Protein AF-A0A7M4F6S0-F1 (afdb_monomer_lite)

InterPro domains:
  IPR001283 Cysteine-rich secretory protein-related [PTHR10334] (4-63)
  IPR014044 CAP domain [PF00188] (3-60)
  IPR018244 Allergen V5/Tpx-1-related, conserved site [PS01009] (31-41)
  IPR035940 CAP superfamily [G3DSA:3.40.33.10] (1-74)
  IPR035940 CAP superfamily [SSF55797] (4-63)

Secondary structure (DSSP, 8-state):
-PPPHHHHHHHHHGGGGG--TTS----TTTHHHHHHH-TTEEEEEEEEEE-TTS-EEEEEEEEEEETTEEE--SS-----

Sequence (80 aa):
MGKSGKEVADRWYSEIKNYNFQNPGFSSGTGHFTAMIWKNTKKMGVGKATASDGSTFVVARFCFWYLNANRCDQDHEPVA

Foldseek 3Di:
DEDDPVNVLVCLLVLVVVADPVDFDDDPSNLSNCLVPPPQFDDKDKDWDADPVRDIDIDMWTWGDDPNDIDRDSPDPPTD

Structure (mmCIF, N/CA/C/O backbone):
data_AF-A0A7M4F6S0-F1
#
_entry.id   AF-A0A7M4F6S0-F1
#
loop_
_atom_site.group_PDB
_atom_site.id
_atom_site.type_symbol
_atom_site.label_atom_id
_atom_site.label_alt_id
_atom_site.label_comp_id
_atom_site.label_asym_id
_atom_site.label_entity_id
_atom_site.label_seq_id
_atom_site.pdbx_PDB_ins_code
_atom_site.Cartn_x
_atom_site.Cartn_y
_atom_site.Cartn_z
_atom_site.occupancy
_atom_site.B_iso_or_equiv
_atom_site.auth_seq_id
_atom_site.auth_comp_id
_atom_site.auth_asym_id
_atom_site.auth_atom_id
_atom_site.pdbx_PDB_model_num
ATOM 1 N N . MET A 1 1 ? 3.335 -6.620 -20.264 1.00 50.28 1 MET A N 1
ATOM 2 C CA . MET A 1 1 ? 2.387 -5.564 -19.835 1.00 50.28 1 MET A CA 1
ATOM 3 C C . MET A 1 1 ? 2.458 -5.464 -18.320 1.00 50.28 1 MET A C 1
ATOM 5 O O . MET A 1 1 ? 2.177 -6.452 -17.654 1.00 50.28 1 MET A O 1
ATOM 9 N N . GLY A 1 2 ? 2.943 -4.341 -17.784 1.00 63.03 2 GLY A N 1
ATOM 10 C CA . GLY A 1 2 ? 3.092 -4.163 -16.334 1.00 63.03 2 GLY A CA 1
ATOM 11 C C . GLY A 1 2 ? 1.737 -4.027 -15.635 1.00 63.03 2 GLY A C 1
ATOM 12 O O . GLY A 1 2 ? 0.788 -3.529 -16.237 1.00 63.03 2 GLY A O 1
ATOM 13 N N . LYS A 1 3 ? 1.655 -4.453 -14.370 1.00 77.44 3 LYS A N 1
ATOM 14 C CA . LYS A 1 3 ? 0.435 -4.346 -13.552 1.00 77.44 3 LYS A CA 1
ATOM 15 C C . LYS A 1 3 ? -0.018 -2.885 -13.439 1.00 77.44 3 LYS A C 1
ATOM 17 O O . LYS A 1 3 ? 0.798 -1.995 -13.173 1.00 77.44 3 LYS A O 1
ATOM 22 N N . SER A 1 4 ? -1.306 -2.632 -13.657 1.00 89.31 4 SER A N 1
ATOM 23 C CA . SER A 1 4 ? -1.921 -1.320 -13.442 1.00 89.31 4 SER A CA 1
ATOM 24 C C . SER A 1 4 ? -2.063 -1.019 -11.949 1.00 89.31 4 SER A C 1
ATOM 26 O O . SER A 1 4 ? -2.103 -1.926 -11.117 1.00 89.31 4 SER A O 1
ATOM 28 N N . GLY A 1 5 ? -2.179 0.265 -11.597 1.00 90.31 5 GLY A N 1
ATOM 29 C CA . GLY A 1 5 ? -2.423 0.666 -10.207 1.00 90.31 5 GLY A CA 1
ATOM 30 C C . GLY A 1 5 ? -3.718 0.072 -9.643 1.00 90.31 5 GLY A C 1
ATOM 31 O O . GLY A 1 5 ? -3.745 -0.340 -8.487 1.00 90.31 5 GLY A O 1
ATOM 32 N N . LYS A 1 6 ? -4.758 -0.054 -10.481 1.00 93.50 6 LYS A N 1
ATOM 33 C CA . LYS A 1 6 ? -6.034 -0.667 -10.098 1.00 93.50 6 LYS A CA 1
ATOM 34 C C . LYS A 1 6 ? -5.866 -2.138 -9.717 1.00 93.50 6 LYS A C 1
ATOM 36 O O . LYS A 1 6 ? -6.300 -2.531 -8.646 1.00 93.50 6 LYS A O 1
ATOM 41 N N . GLU A 1 7 ? -5.197 -2.934 -10.551 1.00 93.06 7 GLU A N 1
ATOM 42 C CA . GLU A 1 7 ? -4.984 -4.361 -10.262 1.00 93.06 7 GLU A CA 1
ATOM 43 C C . GLU A 1 7 ? -4.190 -4.586 -8.971 1.00 93.06 7 GLU A C 1
ATOM 45 O O . GLU A 1 7 ? -4.438 -5.550 -8.249 1.00 93.06 7 GLU A O 1
ATOM 50 N N . VAL A 1 8 ? -3.226 -3.709 -8.676 1.00 93.50 8 VAL A N 1
ATOM 51 C CA . VAL A 1 8 ? -2.440 -3.789 -7.438 1.00 93.50 8 VAL A CA 1
ATOM 52 C C . VAL A 1 8 ? -3.305 -3.450 -6.226 1.00 93.50 8 VAL A C 1
ATOM 54 O O . VAL A 1 8 ? -3.297 -4.205 -5.257 1.00 93.50 8 VAL A O 1
ATOM 57 N N . ALA A 1 9 ? -4.085 -2.368 -6.300 1.00 93.75 9 ALA A N 1
ATOM 58 C CA . ALA A 1 9 ? -4.996 -1.973 -5.230 1.00 93.75 9 ALA A CA 1
ATOM 59 C C . ALA A 1 9 ? -6.066 -3.044 -4.963 1.00 93.75 9 ALA A C 1
ATOM 61 O O . ALA A 1 9 ? -6.287 -3.409 -3.812 1.00 93.75 9 ALA A O 1
ATOM 62 N N . ASP A 1 10 ? -6.668 -3.605 -6.015 1.00 95.19 10 ASP A N 1
ATOM 63 C CA . ASP A 1 10 ? -7.653 -4.685 -5.897 1.00 95.19 10 ASP A CA 1
ATOM 64 C C . ASP A 1 10 ? -7.034 -5.927 -5.234 1.00 95.19 10 ASP A C 1
ATOM 66 O O . ASP A 1 10 ? -7.650 -6.556 -4.371 1.00 95.19 10 ASP A O 1
ATOM 70 N N . ARG A 1 11 ? -5.790 -6.274 -5.598 1.00 94.00 11 ARG A N 1
ATOM 71 C CA . ARG A 1 11 ? -5.076 -7.413 -5.010 1.00 94.00 11 ARG A CA 1
ATOM 72 C C . ARG A 1 11 ? -4.793 -7.204 -3.526 1.00 94.00 11 ARG A C 1
ATOM 74 O O . ARG A 1 11 ? -5.053 -8.122 -2.752 1.00 94.00 11 ARG A O 1
ATOM 81 N N . TRP A 1 12 ? -4.287 -6.038 -3.133 1.00 93.81 12 TRP A N 1
ATOM 82 C CA . TRP A 1 12 ? -4.050 -5.711 -1.725 1.00 93.81 12 TRP A CA 1
ATOM 83 C C . TRP A 1 12 ? -5.353 -5.695 -0.922 1.00 93.81 12 TRP A C 1
ATOM 85 O O . TRP A 1 12 ? -5.420 -6.306 0.139 1.00 93.81 12 TRP A O 1
ATOM 95 N N . TYR A 1 13 ? -6.423 -5.103 -1.458 1.00 93.75 13 TYR A N 1
ATOM 96 C CA . TYR A 1 13 ? -7.722 -5.081 -0.786 1.00 93.75 13 TYR A CA 1
ATOM 97 C C . TYR A 1 13 ? 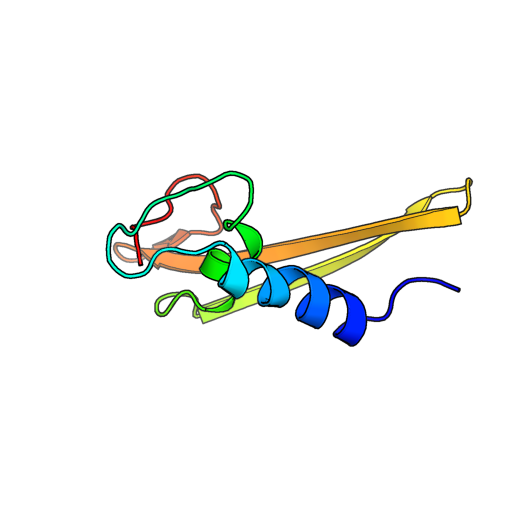-8.332 -6.480 -0.631 1.00 93.75 13 TYR A C 1
ATOM 99 O O . TYR A 1 13 ? -9.003 -6.755 0.360 1.00 93.75 13 TYR A O 1
ATOM 107 N N . SER A 1 14 ? -8.069 -7.397 -1.571 1.00 96.19 14 SER A N 1
ATOM 108 C CA . SER A 1 14 ? -8.596 -8.768 -1.523 1.00 96.19 14 SER A CA 1
ATOM 109 C C . SER A 1 14 ? -8.160 -9.569 -0.291 1.00 96.19 14 SER A C 1
ATOM 111 O O . SER A 1 14 ? -8.772 -10.594 0.006 1.00 96.19 14 SER A O 1
ATOM 113 N N . GLU A 1 15 ? -7.146 -9.107 0.446 1.00 93.62 15 GLU A N 1
ATOM 114 C CA . GLU A 1 15 ? -6.741 -9.676 1.733 1.00 93.62 15 GLU A CA 1
ATOM 115 C C . GLU A 1 15 ? -7.801 -9.511 2.833 1.00 93.62 15 GLU A C 1
ATOM 117 O O . GLU A 1 15 ? -7.765 -10.256 3.809 1.00 93.62 15 GLU A O 1
ATOM 122 N N . ILE A 1 16 ? -8.798 -8.632 2.655 1.00 92.88 16 ILE A N 1
ATOM 123 C CA . ILE A 1 16 ? -9.946 -8.489 3.568 1.00 92.88 16 ILE A CA 1
ATOM 124 C C . ILE A 1 16 ? -10.621 -9.828 3.884 1.00 92.88 16 ILE A C 1
ATOM 126 O O . ILE A 1 16 ? -11.066 -10.051 5.005 1.00 92.88 16 ILE A O 1
ATOM 130 N N . LYS A 1 17 ? -10.647 -10.758 2.920 1.00 93.62 17 LYS A N 1
ATOM 131 C CA . LYS A 1 17 ? -11.229 -12.099 3.087 1.00 93.62 17 LYS A CA 1
ATOM 132 C C . LYS A 1 17 ? -10.512 -12.949 4.142 1.00 93.62 17 LYS A C 1
ATOM 134 O O . LYS A 1 17 ? -11.081 -13.918 4.627 1.00 93.62 17 LYS A O 1
ATOM 139 N N . ASN A 1 18 ? -9.264 -12.604 4.454 1.00 91.38 18 ASN A N 1
ATOM 140 C CA . ASN A 1 18 ? -8.433 -13.273 5.448 1.00 91.38 18 ASN A CA 1
ATOM 141 C C . ASN A 1 18 ? -8.407 -12.504 6.781 1.00 91.38 18 ASN A C 1
ATOM 143 O O . ASN A 1 18 ? -7.834 -13.001 7.748 1.00 91.38 18 ASN A O 1
ATOM 147 N N . TYR A 1 19 ? -8.980 -11.295 6.844 1.00 86.94 19 TYR A N 1
ATOM 148 C CA . TYR A 1 19 ? -8.934 -10.455 8.036 1.00 86.94 19 TYR A CA 1
ATOM 149 C C . TYR A 1 19 ? -10.080 -10.778 8.993 1.00 86.94 19 TYR A C 1
ATOM 151 O O . TYR A 1 19 ? -11.256 -10.699 8.638 1.00 86.94 19 TYR A O 1
ATOM 159 N N . ASN A 1 20 ? -9.736 -11.115 10.236 1.00 88.69 20 ASN A N 1
ATOM 160 C CA . ASN A 1 20 ? -10.716 -11.359 11.284 1.00 88.69 20 ASN A CA 1
ATOM 161 C C . ASN A 1 20 ? -10.962 -10.084 12.101 1.00 88.69 20 ASN A C 1
ATOM 163 O O . ASN A 1 20 ? -10.229 -9.791 13.039 1.00 88.69 20 ASN A O 1
ATOM 167 N N . PHE A 1 21 ? -12.047 -9.373 11.799 1.00 86.94 21 PHE A N 1
ATOM 168 C CA . PHE A 1 21 ? -12.447 -8.170 12.542 1.00 86.94 21 PHE A CA 1
ATOM 169 C C . PHE A 1 21 ? -12.794 -8.425 14.020 1.00 86.94 21 PHE A C 1
ATOM 171 O O . PHE A 1 21 ? -12.810 -7.484 14.804 1.00 86.94 21 PHE A O 1
ATOM 178 N N . GLN A 1 22 ? -13.086 -9.671 14.413 1.00 89.75 22 GLN A N 1
ATOM 179 C CA . GLN A 1 22 ? -13.346 -10.036 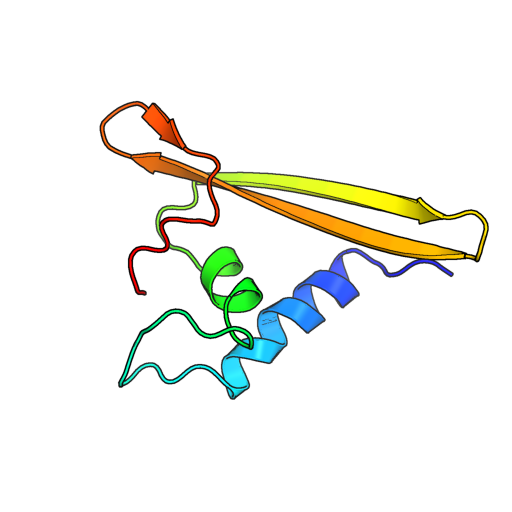15.814 1.00 89.75 22 GLN A CA 1
ATOM 180 C C . GLN A 1 22 ? -12.057 -10.304 16.604 1.00 89.75 22 GLN A C 1
ATOM 182 O O . GLN A 1 22 ? -12.084 -10.324 17.830 1.00 89.75 22 GLN A O 1
ATOM 187 N N . ASN A 1 23 ? -10.935 -10.520 15.914 1.00 84.94 23 ASN A N 1
ATOM 188 C CA . ASN A 1 23 ? -9.615 -10.679 16.515 1.00 84.94 23 ASN A CA 1
ATOM 189 C C . ASN A 1 23 ? -8.597 -9.852 15.713 1.00 84.94 23 ASN A C 1
ATOM 191 O O . ASN A 1 23 ? -7.831 -10.424 14.927 1.00 84.94 23 ASN A O 1
ATOM 195 N N . PRO A 1 24 ? -8.638 -8.513 15.845 1.00 81.75 24 PRO A N 1
ATOM 196 C CA . PRO A 1 24 ? -7.799 -7.630 15.056 1.00 81.75 24 PRO A CA 1
ATOM 197 C C . PRO A 1 24 ? -6.326 -7.830 15.411 1.00 81.75 24 PRO A C 1
ATOM 199 O O . PRO A 1 24 ? -5.950 -8.027 16.566 1.00 81.75 24 PRO A O 1
ATOM 202 N N . GLY A 1 25 ? -5.473 -7.789 14.395 1.00 79.19 25 GLY A N 1
ATOM 203 C CA . GLY A 1 25 ? -4.062 -8.117 14.547 1.00 79.19 25 GLY A CA 1
ATOM 204 C C . GLY A 1 25 ? -3.298 -7.949 13.248 1.00 79.19 25 GLY A C 1
ATOM 205 O O . GLY A 1 25 ? -3.878 -8.016 12.162 1.00 79.19 25 GLY A O 1
ATOM 206 N N . PHE A 1 26 ? -1.981 -7.780 13.359 1.00 79.75 26 PHE A N 1
ATOM 207 C CA . PHE A 1 26 ? -1.110 -7.996 12.215 1.00 79.75 26 PHE A CA 1
ATOM 208 C C . PHE A 1 26 ? -1.110 -9.482 11.855 1.00 79.75 26 PHE A C 1
ATOM 210 O O . PHE A 1 26 ? -0.929 -10.353 12.708 1.00 79.75 26 PHE A O 1
ATOM 217 N N . SER A 1 27 ? -1.258 -9.765 10.568 1.00 81.38 27 SER A N 1
ATOM 218 C CA . SER A 1 27 ? -0.966 -11.074 10.007 1.00 81.38 27 SER A CA 1
ATOM 219 C C . SER A 1 27 ? -0.267 -10.885 8.667 1.00 81.38 27 SER A C 1
ATOM 221 O O . SER A 1 27 ? -0.552 -9.935 7.931 1.00 81.38 27 SER A O 1
ATOM 223 N N . SER A 1 28 ? 0.632 -11.805 8.321 1.00 80.00 28 SER A N 1
ATOM 224 C CA . SER A 1 28 ? 1.398 -11.739 7.071 1.00 80.00 28 SER A CA 1
ATOM 225 C C . SER A 1 28 ? 0.523 -11.746 5.810 1.00 80.00 28 SER A C 1
ATOM 227 O O . SER A 1 28 ? 0.991 -11.344 4.750 1.00 80.00 28 SER A O 1
ATOM 229 N N . GLY A 1 29 ? -0.740 -12.179 5.913 1.00 84.56 29 GLY A N 1
ATOM 230 C CA . GLY A 1 29 ? -1.698 -12.232 4.807 1.00 84.56 29 GLY A CA 1
ATOM 231 C C . GLY A 1 29 ? -2.744 -11.117 4.792 1.00 84.56 29 GLY A C 1
ATOM 232 O O . GLY A 1 29 ? -3.667 -11.210 3.984 1.00 84.56 29 GLY A O 1
ATOM 233 N N . THR A 1 30 ? -2.652 -10.133 5.695 1.00 87.00 30 THR A N 1
ATOM 234 C CA . THR A 1 30 ? -3.625 -9.028 5.807 1.00 87.00 30 THR A CA 1
ATOM 235 C C . THR A 1 30 ? -3.002 -7.641 5.918 1.00 87.00 30 THR A C 1
ATOM 237 O O . THR A 1 30 ? -3.736 -6.654 5.971 1.00 87.00 30 THR A O 1
ATOM 240 N N . GLY A 1 31 ? -1.671 -7.550 5.982 1.00 85.44 31 GLY A N 1
ATOM 241 C CA . GLY A 1 31 ? -0.965 -6.290 6.212 1.00 85.44 31 GLY A CA 1
ATOM 242 C C . GLY A 1 31 ? -1.144 -5.261 5.094 1.00 85.44 31 GLY A C 1
ATOM 243 O O . GLY A 1 31 ? -1.179 -4.063 5.367 1.00 85.44 31 GLY A O 1
ATOM 244 N N . HIS A 1 32 ? -1.311 -5.682 3.835 1.00 89.50 32 HIS A N 1
ATOM 245 C CA . HIS A 1 32 ? -1.551 -4.712 2.765 1.00 89.50 32 HIS A CA 1
ATOM 246 C C . HIS A 1 32 ? -2.952 -4.117 2.884 1.00 89.50 32 HIS A C 1
ATOM 248 O O . HIS A 1 32 ? -3.123 -2.905 2.743 1.00 89.50 32 HIS A O 1
ATOM 254 N N . PHE A 1 33 ? -3.949 -4.957 3.172 1.00 90.19 33 PHE A N 1
ATOM 255 C CA . PHE A 1 33 ? -5.316 -4.495 3.388 1.00 90.19 33 PHE A CA 1
ATOM 256 C C . PHE A 1 33 ? -5.413 -3.524 4.570 1.00 90.19 33 PHE A C 1
ATOM 258 O O . PHE A 1 33 ? -5.979 -2.442 4.401 1.00 90.19 33 PHE A O 1
ATOM 265 N N . THR A 1 34 ? -4.843 -3.856 5.736 1.00 87.81 34 THR A N 1
ATOM 266 C CA . THR A 1 34 ? -4.928 -2.981 6.921 1.00 87.81 34 THR A CA 1
ATOM 267 C C . THR A 1 34 ? -4.271 -1.629 6.667 1.00 87.81 34 THR A C 1
ATOM 269 O O . THR A 1 34 ? -4.876 -0.599 6.969 1.00 87.81 34 THR A O 1
ATOM 272 N N . ALA A 1 35 ? -3.116 -1.609 5.998 1.00 86.25 35 ALA A N 1
ATOM 273 C CA . ALA A 1 35 ? -2.435 -0.373 5.624 1.00 86.25 35 ALA A CA 1
ATOM 274 C C . ALA A 1 35 ? -3.274 0.510 4.675 1.00 86.25 35 ALA A C 1
ATOM 276 O O . ALA A 1 35 ? -3.277 1.737 4.813 1.00 86.25 35 ALA A O 1
ATOM 277 N N . MET A 1 36 ? -4.026 -0.092 3.740 1.00 89.06 36 MET A N 1
ATOM 278 C CA . MET A 1 36 ? -4.895 0.640 2.806 1.00 89.06 36 MET A CA 1
ATOM 279 C C . MET A 1 36 ? -6.062 1.345 3.496 1.00 89.06 36 MET A C 1
ATOM 281 O O . MET A 1 36 ? -6.414 2.459 3.108 1.00 89.06 36 MET A O 1
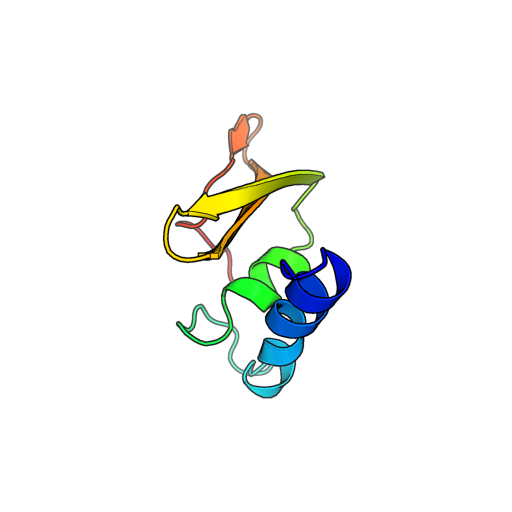ATOM 285 N N . ILE A 1 37 ? -6.687 0.696 4.480 1.00 88.94 37 ILE A N 1
ATOM 286 C CA . ILE A 1 37 ? -7.887 1.219 5.151 1.00 88.94 37 ILE A CA 1
ATOM 287 C C . ILE A 1 37 ? -7.576 1.923 6.475 1.00 88.94 37 ILE A C 1
ATOM 289 O O . ILE A 1 37 ? -8.491 2.286 7.217 1.00 88.94 37 ILE A O 1
ATOM 293 N N . TRP A 1 38 ? -6.294 2.131 6.778 1.00 85.81 38 TRP A N 1
ATOM 294 C CA . TRP A 1 38 ? -5.873 2.692 8.049 1.00 85.81 38 TRP A CA 1
ATOM 295 C C . TRP A 1 38 ? -6.407 4.115 8.251 1.00 85.81 38 TRP A C 1
ATOM 297 O O . TRP A 1 38 ? -6.011 5.063 7.570 1.00 85.81 38 TRP A O 1
ATOM 307 N N . LYS A 1 39 ? -7.284 4.293 9.245 1.00 84.06 39 LYS A N 1
ATOM 308 C CA . LYS A 1 39 ? -8.012 5.553 9.496 1.00 84.06 39 LYS A CA 1
ATOM 309 C C . LYS A 1 39 ? -7.094 6.768 9.695 1.00 84.06 39 LYS A C 1
ATOM 311 O O . LYS A 1 39 ? -7.440 7.899 9.326 1.00 84.06 39 LYS A O 1
ATOM 316 N N . ASN A 1 40 ? -5.929 6.555 10.305 1.00 83.94 40 ASN A N 1
ATOM 317 C CA . ASN A 1 40 ? -4.992 7.634 10.612 1.00 83.94 40 ASN A CA 1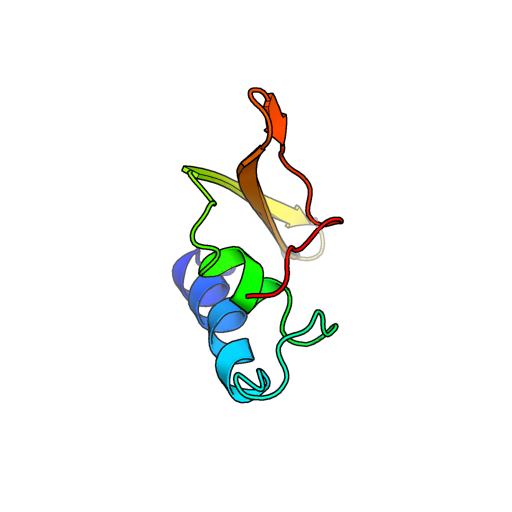
ATOM 318 C C . ASN A 1 40 ? -4.018 7.939 9.471 1.00 83.94 40 ASN A C 1
ATOM 320 O O . ASN A 1 40 ? -3.322 8.951 9.549 1.00 83.94 40 ASN A O 1
ATOM 324 N N . THR A 1 41 ? -4.000 7.148 8.397 1.00 82.81 41 THR A N 1
ATOM 325 C CA . THR A 1 41 ? -3.244 7.481 7.187 1.00 82.81 41 THR A CA 1
ATOM 326 C C . THR A 1 41 ? -3.759 8.792 6.603 1.00 82.81 41 THR A C 1
ATOM 328 O O . THR A 1 41 ? -4.954 8.960 6.361 1.00 82.81 41 THR A O 1
ATOM 331 N N . LYS A 1 42 ? -2.850 9.749 6.391 1.00 85.62 42 LYS A N 1
ATOM 332 C CA . LYS A 1 42 ? -3.163 11.070 5.812 1.00 85.62 42 LYS A CA 1
ATOM 333 C C . LYS A 1 42 ? -2.458 11.330 4.494 1.00 85.62 42 LYS A C 1
ATOM 335 O O . LYS A 1 42 ? -2.878 12.204 3.743 1.00 85.62 42 LYS A O 1
ATOM 340 N N . LYS A 1 43 ? -1.377 10.605 4.221 1.00 86.81 43 LYS A N 1
ATOM 341 C CA . LYS A 1 43 ? -0.621 10.703 2.975 1.00 86.81 43 LYS A CA 1
ATOM 342 C C . LYS A 1 43 ? -0.198 9.313 2.540 1.00 86.81 43 LYS A C 1
ATOM 344 O O . LYS A 1 43 ? 0.056 8.454 3.379 1.00 86.81 43 LYS A O 1
ATOM 349 N N . MET A 1 44 ? -0.079 9.119 1.235 1.00 89.12 44 MET A N 1
ATOM 350 C CA . MET A 1 44 ? 0.507 7.911 0.673 1.00 89.12 44 MET A CA 1
ATOM 351 C C . MET A 1 44 ? 1.358 8.243 -0.548 1.00 89.12 44 MET A C 1
ATOM 353 O O . MET A 1 44 ? 1.083 9.210 -1.259 1.00 89.12 44 MET A O 1
ATOM 357 N N . GLY A 1 45 ? 2.381 7.431 -0.784 1.00 91.00 45 GLY A N 1
ATOM 358 C CA . GLY A 1 45 ? 3.200 7.458 -1.990 1.00 91.00 45 GLY A CA 1
ATOM 359 C C . GLY A 1 45 ? 3.265 6.069 -2.610 1.00 91.00 45 GLY A C 1
ATOM 360 O O . GLY A 1 45 ? 3.310 5.076 -1.885 1.00 91.00 45 GLY A O 1
ATOM 361 N N . VAL A 1 46 ? 3.271 6.000 -3.943 1.00 93.00 46 VAL A N 1
ATOM 362 C CA . VAL A 1 46 ? 3.352 4.740 -4.693 1.00 93.00 46 VAL A CA 1
ATOM 363 C C . VAL A 1 46 ? 4.476 4.828 -5.717 1.00 93.00 46 VAL A C 1
ATOM 365 O O . VAL A 1 46 ? 4.553 5.792 -6.476 1.00 93.00 46 VAL A O 1
ATOM 368 N N . GLY A 1 47 ? 5.334 3.813 -5.746 1.00 93.44 47 GLY A N 1
ATOM 369 C CA . GLY A 1 47 ? 6.395 3.646 -6.735 1.00 93.44 47 GLY A CA 1
ATOM 370 C C . GLY A 1 47 ? 6.213 2.349 -7.514 1.00 93.44 47 GLY A C 1
ATOM 371 O O . GLY A 1 47 ? 5.805 1.336 -6.949 1.00 93.44 47 GLY A O 1
ATOM 372 N N . LYS A 1 48 ? 6.531 2.376 -8.811 1.00 93.31 48 LYS A N 1
ATOM 373 C CA . LYS A 1 48 ? 6.552 1.194 -9.678 1.00 93.31 48 LYS A CA 1
ATOM 374 C C . LYS A 1 48 ? 7.892 1.108 -10.397 1.00 93.31 48 LYS A C 1
ATOM 376 O O . LYS A 1 48 ? 8.290 2.069 -11.049 1.00 93.31 48 LYS A O 1
ATOM 381 N N . ALA A 1 49 ? 8.530 -0.053 -10.337 1.00 93.88 49 ALA A N 1
ATOM 382 C CA . ALA A 1 49 ? 9.739 -0.367 -11.090 1.00 93.88 49 ALA A CA 1
ATOM 383 C C . ALA A 1 49 ? 9.528 -1.648 -11.902 1.00 93.88 49 ALA A C 1
ATOM 385 O O . ALA A 1 49 ? 8.821 -2.554 -11.466 1.00 93.88 49 ALA A O 1
ATOM 386 N N . THR A 1 50 ? 10.124 -1.715 -13.090 1.00 93.56 50 THR A N 1
ATOM 387 C CA . THR A 1 50 ? 10.156 -2.940 -13.902 1.00 93.56 50 THR A CA 1
ATOM 388 C C . THR A 1 50 ? 11.610 -3.367 -14.031 1.00 93.56 50 THR A C 1
ATOM 390 O O . THR A 1 50 ? 12.442 -2.550 -14.422 1.00 93.56 50 THR A O 1
ATOM 393 N N . ALA A 1 51 ? 11.922 -4.600 -13.648 1.00 92.50 51 ALA A N 1
ATOM 394 C CA . ALA A 1 51 ? 13.255 -5.171 -13.778 1.00 92.50 51 ALA A CA 1
ATOM 395 C C . ALA A 1 51 ? 13.524 -5.627 -15.222 1.00 92.50 51 ALA A C 1
ATOM 397 O O . ALA A 1 51 ? 12.616 -5.703 -16.053 1.00 92.50 51 ALA A O 1
ATOM 398 N N . SER A 1 52 ? 14.790 -5.914 -15.527 1.00 94.44 52 SER A N 1
ATOM 399 C CA . SER A 1 52 ? 15.232 -6.342 -16.861 1.00 94.44 52 SER A CA 1
ATOM 400 C C . SER A 1 52 ? 14.640 -7.685 -17.301 1.00 94.44 52 SER A C 1
ATOM 402 O O . SER A 1 52 ? 14.502 -7.922 -18.497 1.00 94.44 52 SER A O 1
ATOM 404 N N . ASP A 1 53 ? 14.247 -8.535 -16.351 1.00 94.19 53 ASP A N 1
ATOM 405 C CA . ASP A 1 53 ? 13.539 -9.802 -16.578 1.00 94.19 53 ASP A CA 1
ATOM 406 C C . ASP A 1 53 ? 12.031 -9.619 -16.867 1.00 94.19 53 ASP A C 1
ATOM 408 O O . ASP A 1 53 ? 11.317 -10.591 -17.106 1.00 94.19 53 ASP A O 1
ATOM 412 N N . GLY A 1 54 ? 11.528 -8.379 -16.843 1.00 89.50 54 GLY A N 1
ATOM 413 C CA . GLY A 1 54 ? 10.116 -8.047 -17.033 1.00 89.50 54 GLY A CA 1
ATOM 414 C C . GLY A 1 54 ? 9.267 -8.088 -15.756 1.00 89.50 54 GLY A C 1
ATOM 415 O O . GLY A 1 54 ? 8.082 -7.738 -15.807 1.00 89.50 54 GLY A O 1
ATOM 416 N N . SER A 1 55 ? 9.842 -8.453 -14.605 1.00 90.50 55 SER A N 1
ATOM 417 C CA . SER A 1 55 ? 9.161 -8.429 -13.308 1.00 90.50 55 SER A CA 1
ATOM 418 C C . SER A 1 55 ? 8.783 -6.998 -12.919 1.00 90.50 55 SER A C 1
ATOM 420 O O . SER A 1 55 ? 9.570 -6.068 -13.073 1.00 90.50 55 SER A O 1
ATOM 422 N N . THR A 1 56 ? 7.566 -6.794 -12.403 1.00 91.75 56 THR A N 1
ATOM 423 C CA . THR A 1 56 ? 7.093 -5.477 -11.938 1.00 91.75 56 THR A CA 1
ATOM 424 C C . THR A 1 56 ? 6.980 -5.457 -10.419 1.00 91.75 56 THR A C 1
ATOM 426 O O . THR A 1 56 ? 6.246 -6.256 -9.839 1.00 91.75 56 THR A O 1
ATOM 429 N N . PHE A 1 57 ? 7.637 -4.487 -9.792 1.00 91.81 57 PHE A N 1
ATOM 430 C CA . PHE A 1 57 ? 7.586 -4.228 -8.358 1.00 91.81 57 PHE A CA 1
ATOM 431 C C . PHE A 1 57 ? 6.766 -2.969 -8.106 1.00 91.81 57 PHE A C 1
ATOM 433 O O . PHE A 1 57 ? 7.007 -1.936 -8.734 1.00 91.81 57 PHE A O 1
ATOM 440 N N . VAL A 1 58 ? 5.800 -3.051 -7.193 1.00 92.62 58 VAL A N 1
ATOM 441 C CA . VAL A 1 58 ? 4.991 -1.906 -6.765 1.00 92.62 58 VAL A CA 1
ATOM 442 C C . VAL A 1 58 ? 5.080 -1.791 -5.256 1.00 92.62 58 VAL A C 1
ATOM 444 O O . VAL A 1 58 ? 4.822 -2.757 -4.544 1.00 92.62 58 VAL A O 1
ATOM 447 N N . VAL A 1 59 ? 5.458 -0.608 -4.783 1.00 91.81 59 VAL A N 1
ATOM 448 C CA . VAL A 1 59 ? 5.611 -0.301 -3.360 1.00 91.81 59 VAL A CA 1
ATOM 449 C C . VAL A 1 59 ? 4.690 0.858 -3.029 1.00 91.81 59 VAL A C 1
ATOM 451 O O . VAL A 1 59 ? 4.750 1.895 -3.690 1.00 91.81 59 VAL A O 1
ATOM 454 N N . ALA A 1 60 ? 3.864 0.697 -1.999 1.00 90.31 60 ALA A N 1
ATOM 455 C CA . ALA A 1 60 ? 3.129 1.793 -1.386 1.00 90.31 60 ALA A CA 1
ATOM 456 C C . ALA A 1 60 ? 3.681 2.062 0.013 1.00 90.31 60 ALA A C 1
ATOM 458 O O . ALA A 1 60 ? 3.939 1.134 0.778 1.00 90.31 60 ALA A O 1
ATOM 459 N N . ARG A 1 61 ? 3.850 3.341 0.346 1.00 89.50 61 ARG A N 1
ATOM 460 C CA . ARG A 1 61 ? 4.129 3.796 1.709 1.00 89.50 61 ARG A CA 1
ATOM 461 C C . ARG A 1 61 ? 2.995 4.683 2.178 1.00 89.50 61 ARG A C 1
ATOM 463 O O . ARG A 1 61 ? 2.650 5.652 1.502 1.00 89.50 61 ARG A O 1
ATOM 470 N N . PHE A 1 62 ? 2.457 4.356 3.342 1.00 84.38 62 PHE A N 1
ATOM 471 C CA . PHE A 1 62 ? 1.406 5.108 4.007 1.00 84.38 62 PHE A CA 1
ATOM 472 C C . PHE A 1 62 ? 2.028 5.882 5.166 1.00 84.38 62 PHE A C 1
ATOM 474 O O . PHE A 1 62 ? 2.847 5.350 5.912 1.00 84.38 62 PHE A O 1
ATOM 481 N N . CYS A 1 63 ? 1.684 7.160 5.277 1.00 82.31 63 CYS A N 1
ATOM 482 C CA . CYS A 1 63 ? 2.172 8.027 6.334 1.00 82.31 63 CYS A CA 1
ATOM 483 C C . CYS A 1 63 ? 0.999 8.566 7.146 1.00 82.31 63 CYS A C 1
ATOM 485 O O . CYS A 1 63 ? -0.030 8.999 6.606 1.00 82.31 63 CYS A O 1
ATOM 487 N N . PHE A 1 64 ? 1.195 8.598 8.454 1.00 80.31 64 PHE A N 1
ATOM 488 C CA . PHE A 1 64 ? 0.238 9.091 9.426 1.00 80.31 64 PHE A CA 1
ATOM 489 C C . PHE A 1 64 ? 0.911 10.081 10.373 1.00 80.31 64 PHE A C 1
ATOM 491 O O . PHE A 1 64 ? 2.132 10.108 10.537 1.00 80.31 64 PHE A O 1
ATOM 498 N N . TRP A 1 65 ? 0.092 10.923 10.992 1.00 69.31 65 TRP A N 1
ATOM 499 C CA . TRP A 1 65 ? 0.544 11.776 12.081 1.00 69.31 65 TRP A CA 1
ATOM 500 C C . TRP A 1 65 ? 0.470 10.996 13.388 1.00 69.31 65 TRP A C 1
ATOM 502 O O . TRP A 1 65 ? -0.587 10.468 13.733 1.00 69.31 65 TRP A O 1
ATOM 512 N N . TYR A 1 66 ? 1.577 10.944 14.123 1.00 67.50 66 TYR A N 1
ATOM 513 C CA . TYR A 1 66 ? 1.626 10.383 15.469 1.00 67.50 66 TYR A CA 1
ATOM 514 C C . TYR A 1 66 ? 2.426 11.319 16.371 1.00 67.50 66 TYR A C 1
ATOM 516 O O . TYR A 1 66 ? 3.560 11.657 16.041 1.00 67.50 66 TYR A O 1
ATOM 524 N N . LEU A 1 67 ? 1.823 11.764 17.480 1.00 64.06 67 LEU A N 1
ATOM 525 C CA . LEU A 1 67 ? 2.453 12.641 18.481 1.00 64.06 67 LEU A CA 1
ATOM 526 C C . LEU A 1 67 ? 3.205 13.845 17.873 1.00 64.06 67 LEU A C 1
ATOM 528 O O . LEU A 1 67 ? 4.360 14.096 18.200 1.00 64.06 67 LEU A O 1
ATOM 532 N N . ASN A 1 68 ? 2.552 14.594 16.978 1.00 65.25 68 ASN A N 1
ATOM 533 C CA . ASN A 1 68 ? 3.124 15.772 16.304 1.00 65.25 68 ASN A CA 1
ATOM 534 C C . ASN A 1 68 ? 4.346 15.492 15.403 1.00 65.25 68 ASN A C 1
ATOM 536 O O . ASN A 1 68 ? 5.102 16.411 15.094 1.00 65.25 68 ASN A O 1
ATOM 540 N N . ALA A 1 69 ? 4.508 14.261 14.910 1.00 66.31 69 ALA A N 1
ATOM 541 C CA . ALA A 1 69 ? 5.467 13.923 13.861 1.00 66.31 69 ALA A CA 1
ATOM 542 C C . ALA A 1 69 ? 4.795 13.169 12.701 1.00 66.31 69 ALA A C 1
ATOM 544 O O . ALA A 1 69 ? 3.881 12.366 12.905 1.00 66.31 69 ALA A O 1
ATOM 545 N N . ASN A 1 70 ? 5.280 13.397 11.475 1.00 64.50 70 ASN A N 1
ATOM 546 C CA . ASN A 1 70 ? 4.963 12.535 10.335 1.0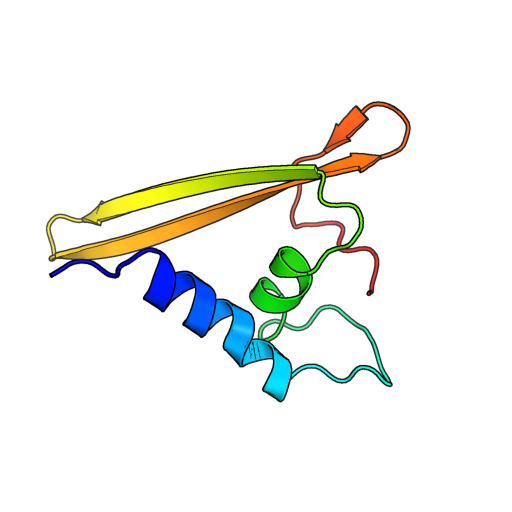0 64.50 70 ASN A CA 1
ATOM 547 C C . ASN A 1 70 ? 5.738 11.222 10.484 1.00 64.50 70 ASN A C 1
ATOM 549 O O . ASN A 1 70 ? 6.965 11.219 10.382 1.00 64.50 70 ASN A O 1
ATOM 553 N N . ARG A 1 71 ? 5.031 10.109 10.690 1.00 68.94 71 ARG A N 1
ATOM 554 C CA . ARG A 1 71 ? 5.603 8.759 10.648 1.00 68.94 71 ARG A CA 1
ATOM 555 C C . ARG A 1 71 ? 5.199 8.085 9.343 1.00 68.94 71 ARG A C 1
ATOM 557 O O . ARG A 1 71 ? 4.036 8.120 8.951 1.00 68.94 71 ARG A O 1
ATOM 564 N N . CYS A 1 72 ? 6.182 7.503 8.668 1.00 67.19 72 CYS A N 1
ATOM 565 C CA . CYS A 1 72 ? 6.030 6.749 7.425 1.00 67.19 72 CYS A CA 1
ATOM 566 C C . CYS A 1 72 ? 6.599 5.347 7.653 1.00 67.19 72 CYS A C 1
ATOM 568 O O . CYS A 1 72 ? 7.613 4.976 7.057 1.00 67.19 72 CYS A O 1
ATOM 570 N N . ASP A 1 73 ? 6.000 4.633 8.600 1.00 57.78 73 ASP A N 1
ATOM 571 C CA . ASP A 1 73 ? 6.486 3.347 9.082 1.00 57.78 73 ASP A CA 1
ATOM 572 C C . ASP A 1 73 ? 5.392 2.283 8.940 1.00 57.78 73 ASP A C 1
ATOM 574 O O . ASP A 1 73 ? 4.221 2.578 9.178 1.00 57.78 73 ASP A O 1
ATOM 578 N N . GLN A 1 74 ? 5.791 1.084 8.519 1.00 51.72 74 GLN A N 1
ATOM 579 C CA . GLN A 1 74 ? 4.962 -0.125 8.465 1.00 51.72 74 GLN A CA 1
ATOM 580 C C . GLN A 1 74 ? 5.081 -0.948 9.763 1.00 51.72 74 GLN A C 1
ATOM 582 O O . GLN A 1 74 ? 4.277 -1.844 9.994 1.00 51.72 74 GLN A O 1
ATOM 587 N N . ASP A 1 75 ? 6.057 -0.640 10.625 1.00 42.53 75 ASP A N 1
ATOM 588 C CA . ASP A 1 75 ? 6.491 -1.523 11.715 1.00 42.53 75 ASP A CA 1
ATOM 589 C C . ASP A 1 75 ? 5.757 -1.284 13.042 1.00 42.53 75 ASP A C 1
ATOM 591 O O . ASP A 1 75 ? 5.997 -1.966 14.035 1.00 42.53 75 ASP A O 1
ATOM 595 N N . HIS A 1 76 ? 4.848 -0.312 13.084 1.00 47.69 76 HIS A N 1
ATOM 596 C CA . HIS A 1 76 ? 3.974 -0.071 14.228 1.00 47.69 76 HIS A CA 1
ATOM 597 C C . HIS A 1 76 ? 2.549 0.088 13.720 1.00 47.69 76 HIS A C 1
ATOM 599 O O . HIS A 1 76 ? 2.016 1.193 13.748 1.00 47.69 76 HIS A O 1
ATOM 605 N N . GLU A 1 77 ? 1.955 -0.999 13.229 1.00 50.84 77 GLU A N 1
ATOM 606 C CA . GLU A 1 77 ? 0.508 -1.090 13.034 1.00 50.84 77 GLU A CA 1
ATOM 607 C C . GLU A 1 77 ? -0.145 -0.962 14.422 1.00 50.84 77 GLU A C 1
ATOM 609 O O . GLU A 1 77 ? -0.033 -1.884 15.238 1.00 50.84 77 GLU A O 1
ATOM 614 N N . PRO A 1 78 ? -0.824 0.150 14.761 1.00 49.38 78 PRO A N 1
ATOM 615 C CA . PRO A 1 78 ? -1.830 0.072 15.800 1.00 49.38 78 PRO A CA 1
ATOM 616 C C . PRO A 1 78 ? -2.905 -0.825 15.186 1.00 49.38 78 PRO A C 1
ATOM 618 O O . PRO A 1 78 ? -3.326 -0.617 14.057 1.00 49.38 78 PRO A O 1
ATOM 621 N N . VAL A 1 79 ? -3.271 -1.896 15.865 1.00 50.19 79 VAL A N 1
ATOM 622 C CA . VAL A 1 79 ? -4.352 -2.781 15.425 1.00 50.19 79 VAL A CA 1
ATOM 623 C C . VAL A 1 79 ? -5.595 -1.970 15.031 1.00 50.19 79 VAL A C 1
ATOM 625 O O . VAL A 1 79 ? -5.947 -1.012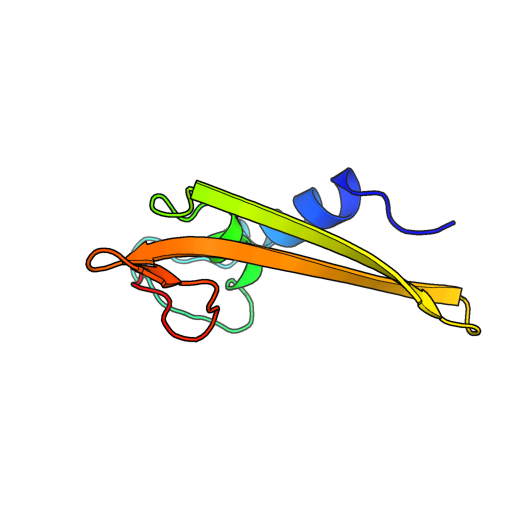 15.724 1.00 50.19 79 VAL A O 1
ATOM 628 N N . ALA A 1 80 ? -6.199 -2.319 13.888 1.00 45.41 80 ALA A N 1
ATOM 629 C CA . ALA A 1 80 ? -7.493 -1.778 13.462 1.00 45.41 80 ALA A CA 1
ATOM 630 C C . ALA A 1 80 ? -8.601 -2.101 14.464 1.00 45.41 80 ALA A C 1
ATOM 632 O O . ALA A 1 80 ? -8.478 -3.128 15.168 1.00 45.41 80 ALA A O 1
#

Radius of gyration: 14.05 Å; chains: 1; bounding box: 29×29×38 Å

Organism: Crocodylus porosus (NCBI:txid8502)

pLDDT: mean 81.97, std 14.26, range [42.53, 96.19]